Protein AF-A0A7X5IFX7-F1 (afdb_monomer_lite)

Secondary structure (DSSP, 8-state):
--TTTTTSSHHHHHHTTGGGGGG-TTS-TTSSPPPGGGT-TBTTB----GGGGTSPSSP--SSSHHHHHTT-

Foldseek 3Di:
DQCVPQQVDLVSNLVVQCVLPQQSLSDHPPDHGDDPCVQCVPPPDRPDSPCVVPDDPPDDDCDDPSVVVVVD

Radius of gyration: 12.63 Å; chains: 1; bounding box: 34×20×31 Å

Sequence (72 aa):
QCLSCHGGSYDALAETTADYGLSNPHGSIHGGPNSCVNCHARDKEVTDNQCDNCHSWPHNPEQGLGAALQAA

Structure (mmCIF, N/CA/C/O backbone):
data_AF-A0A7X5IFX7-F1
#
_entry.id   AF-A0A7X5IFX7-F1
#
loop_
_atom_site.group_PDB
_atom_site.id
_atom_site.type_symbol
_atom_site.label_atom_id
_atom_site.label_alt_id
_atom_site.label_comp_id
_atom_site.label_asym_id
_atom_site.label_entity_id
_atom_site.label_seq_id
_atom_site.pdbx_PDB_ins_code
_atom_site.Cartn_x
_atom_site.Cartn_y
_atom_site.Cartn_z
_atom_site.occupancy
_atom_site.B_iso_or_equiv
_atom_site.auth_seq_id
_atom_site.auth_comp_id
_atom_site.auth_asym_id
_atom_site.auth_atom_id
_atom_site.pdbx_PDB_model_num
ATOM 1 N N . GLN A 1 1 ? -10.981 4.973 11.404 1.00 79.75 1 GLN A N 1
ATOM 2 C CA . GLN A 1 1 ? -9.571 5.416 11.369 1.00 79.75 1 GLN A CA 1
ATOM 3 C C . GLN A 1 1 ? -8.696 4.174 11.207 1.00 79.75 1 GLN A C 1
ATOM 5 O O . GLN A 1 1 ? -8.695 3.359 12.114 1.00 79.75 1 GLN A O 1
ATOM 10 N N . CYS A 1 2 ? -8.041 3.966 10.059 1.00 91.25 2 CYS A N 1
ATOM 11 C CA . CYS A 1 2 ? -7.258 2.741 9.799 1.00 91.25 2 CYS A CA 1
ATOM 12 C C . CYS A 1 2 ? -5.850 2.839 10.410 1.00 91.25 2 CYS A C 1
ATOM 14 O O . CYS A 1 2 ? -5.421 1.991 11.189 1.00 91.25 2 CYS A O 1
ATOM 16 N N . LEU A 1 3 ? -5.162 3.945 10.126 1.00 92.00 3 LEU A N 1
ATOM 17 C CA . LEU A 1 3 ? -3.768 4.148 10.518 1.00 92.00 3 LEU A CA 1
ATOM 18 C C . LEU A 1 3 ? -3.551 4.226 12.032 1.00 92.00 3 LEU A C 1
ATOM 20 O O . LEU A 1 3 ? -2.458 3.927 12.482 1.00 92.00 3 LEU A O 1
ATOM 24 N N . SER A 1 4 ? -4.566 4.528 12.850 1.00 91.94 4 SER A N 1
ATOM 25 C CA . SER A 1 4 ? -4.405 4.554 14.316 1.00 91.94 4 SER A CA 1
ATOM 26 C C . SER A 1 4 ? -3.918 3.224 14.904 1.00 91.94 4 SER A C 1
ATOM 28 O O . SER A 1 4 ? -3.321 3.220 15.974 1.00 91.94 4 SER A O 1
ATOM 30 N N . CYS A 1 5 ? -4.171 2.108 14.215 1.00 90.88 5 CYS A N 1
ATOM 31 C CA . CYS A 1 5 ? -3.675 0.782 14.594 1.00 90.88 5 CYS A CA 1
ATOM 32 C C . CYS A 1 5 ? -2.704 0.192 13.558 1.00 90.88 5 CYS A C 1
ATOM 34 O O . CYS A 1 5 ? -1.940 -0.708 13.888 1.00 90.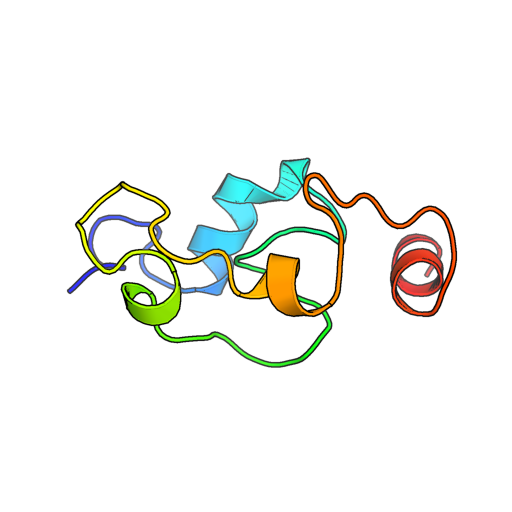88 5 CYS A O 1
ATOM 36 N N . HIS A 1 6 ? -2.723 0.696 12.323 1.00 90.19 6 HIS A N 1
ATOM 37 C CA . HIS A 1 6 ? -1.937 0.195 11.195 1.00 90.19 6 HIS A CA 1
ATOM 38 C C . HIS A 1 6 ? -0.810 1.170 10.827 1.00 90.19 6 HIS A C 1
ATOM 40 O O . HIS A 1 6 ? -0.804 1.733 9.740 1.00 90.19 6 HIS A O 1
ATOM 46 N N . GLY A 1 7 ? 0.115 1.409 11.760 1.00 87.19 7 GLY A N 1
ATOM 47 C CA . GLY A 1 7 ? 1.362 2.140 11.490 1.00 87.19 7 GLY A CA 1
ATOM 48 C C . GLY A 1 7 ? 1.359 3.636 11.816 1.00 87.19 7 GLY A C 1
ATOM 49 O O . GLY A 1 7 ? 2.411 4.254 11.821 1.00 87.19 7 GLY A O 1
ATOM 50 N N . GLY A 1 8 ? 0.227 4.255 12.144 1.00 93.88 8 GLY A N 1
ATOM 51 C CA . GLY A 1 8 ? 0.143 5.669 12.549 1.00 93.88 8 GLY A CA 1
ATOM 52 C C . GLY A 1 8 ? 0.282 6.679 11.402 1.00 93.88 8 GLY A C 1
ATOM 53 O O . GLY A 1 8 ? -0.300 7.760 11.471 1.00 93.88 8 GLY A O 1
ATOM 54 N N . SER A 1 9 ? 0.975 6.314 10.324 1.00 94.25 9 SER A N 1
ATOM 55 C CA . SER A 1 9 ? 1.096 7.058 9.069 1.00 94.25 9 SER A CA 1
ATOM 56 C C . SER A 1 9 ? 1.182 6.094 7.881 1.00 94.25 9 SER A C 1
ATOM 58 O O . SER A 1 9 ? 1.397 4.896 8.063 1.00 94.25 9 SER A O 1
ATOM 60 N N . TYR A 1 10 ? 1.012 6.609 6.662 1.00 93.88 10 TYR A N 1
ATOM 61 C CA . TYR A 1 10 ? 1.181 5.801 5.451 1.00 93.88 10 TYR A CA 1
ATOM 62 C C . TYR A 1 10 ? 2.624 5.315 5.275 1.00 93.88 10 TYR A C 1
ATOM 64 O O . TYR A 1 10 ? 2.816 4.145 4.971 1.00 93.88 10 TYR A O 1
ATOM 72 N N . ASP A 1 11 ? 3.620 6.161 5.550 1.00 93.25 11 ASP A N 1
ATOM 73 C CA . ASP A 1 11 ? 5.035 5.782 5.429 1.00 93.25 11 ASP A CA 1
ATOM 74 C C . ASP A 1 11 ? 5.395 4.659 6.407 1.00 93.25 11 ASP A C 1
ATOM 76 O O . ASP A 1 11 ? 5.971 3.647 6.026 1.00 93.25 11 ASP A O 1
ATOM 80 N N . ALA A 1 12 ? 4.974 4.779 7.668 1.00 95.38 12 ALA A N 1
ATOM 81 C CA . ALA A 1 12 ? 5.224 3.742 8.661 1.00 95.38 12 ALA A CA 1
ATOM 82 C C . ALA A 1 12 ? 4.453 2.445 8.360 1.00 95.38 12 ALA A C 1
ATOM 84 O O . ALA A 1 12 ? 4.954 1.365 8.655 1.00 95.38 12 ALA A O 1
ATOM 85 N N . LEU A 1 13 ? 3.263 2.524 7.748 1.00 94.69 13 LEU A N 1
ATOM 86 C CA . LEU A 1 13 ? 2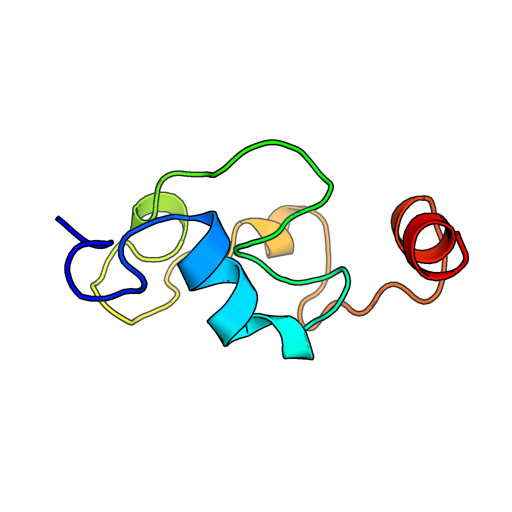.5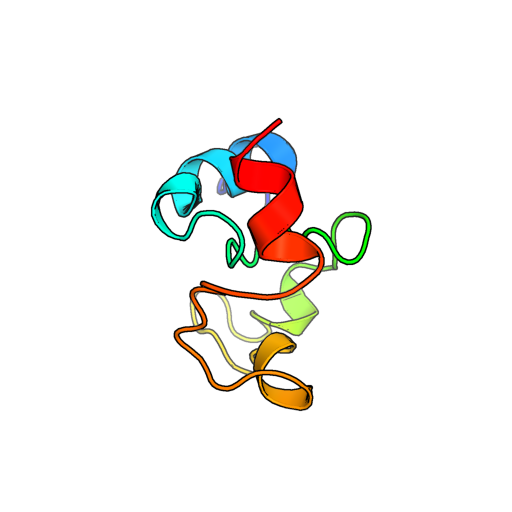73 1.345 7.218 1.00 94.69 13 LEU A CA 1
ATOM 87 C C . LEU A 1 13 ? 3.364 0.709 6.065 1.00 94.69 13 LEU A C 1
ATOM 89 O O . LEU A 1 13 ? 3.501 -0.513 6.039 1.00 94.69 13 LEU A O 1
ATOM 93 N N . ALA A 1 14 ? 3.911 1.513 5.151 1.00 93.38 14 ALA A N 1
ATOM 94 C CA . ALA A 1 14 ? 4.717 1.030 4.035 1.00 93.38 14 ALA A CA 1
ATOM 95 C C . ALA A 1 14 ? 5.961 0.266 4.499 1.00 93.38 14 ALA A C 1
ATOM 97 O O . ALA A 1 14 ? 6.261 -0.783 3.933 1.00 93.38 14 ALA A O 1
ATOM 98 N N . GLU A 1 15 ? 6.616 0.709 5.573 1.00 93.50 15 GLU A N 1
ATOM 99 C CA . GLU A 1 15 ? 7.750 -0.010 6.171 1.00 93.50 15 GLU A CA 1
ATOM 100 C C . GLU A 1 15 ? 7.369 -1.414 6.669 1.00 93.50 15 GLU A C 1
ATOM 102 O O . GLU A 1 15 ? 8.152 -2.354 6.552 1.00 93.50 15 GLU A O 1
ATOM 107 N N . THR A 1 16 ? 6.137 -1.616 7.156 1.00 92.56 16 THR A N 1
ATOM 108 C CA . THR A 1 16 ? 5.683 -2.959 7.579 1.00 92.56 16 THR A CA 1
ATOM 109 C C . THR A 1 16 ? 5.501 -3.938 6.418 1.00 92.56 16 THR A C 1
ATOM 111 O O . THR A 1 16 ? 5.377 -5.141 6.639 1.00 92.56 16 THR A O 1
ATOM 114 N N . THR A 1 17 ? 5.483 -3.432 5.184 1.00 90.00 17 THR A N 1
ATOM 115 C CA . THR A 1 17 ? 5.363 -4.208 3.947 1.00 90.00 17 THR A CA 1
ATOM 116 C C . THR A 1 17 ? 6.568 -4.012 3.023 1.00 90.00 17 THR A C 1
ATOM 118 O O . THR A 1 17 ? 6.470 -4.269 1.822 1.00 90.00 17 THR A O 1
ATOM 121 N N . ALA A 1 18 ? 7.713 -3.584 3.571 1.00 89.31 18 ALA A N 1
ATOM 122 C CA . ALA A 1 18 ? 8.937 -3.309 2.818 1.00 89.31 18 ALA A CA 1
ATOM 123 C C . ALA A 1 18 ? 9.506 -4.539 2.088 1.00 89.31 18 ALA A C 1
ATOM 125 O O . ALA A 1 18 ? 10.129 -4.386 1.040 1.00 89.31 18 ALA A O 1
ATOM 126 N N . ASP A 1 19 ? 9.227 -5.754 2.571 1.00 86.44 19 ASP A N 1
ATOM 127 C CA . ASP A 1 19 ? 9.684 -7.008 1.949 1.00 86.44 19 ASP A CA 1
ATOM 128 C C . ASP A 1 19 ? 9.132 -7.225 0.526 1.00 86.44 19 ASP A C 1
ATOM 130 O O . ASP A 1 19 ? 9.680 -8.016 -0.241 1.00 86.44 19 ASP A O 1
ATOM 134 N N . TYR A 1 20 ? 8.078 -6.499 0.134 1.00 83.88 20 TYR A N 1
ATOM 135 C CA . TYR A 1 20 ? 7.585 -6.482 -1.249 1.00 83.88 20 TYR A CA 1
ATOM 136 C C . TYR A 1 20 ? 8.412 -5.590 -2.189 1.00 83.88 20 TYR A C 1
ATOM 138 O O . TYR A 1 20 ? 8.121 -5.523 -3.386 1.00 83.88 20 TYR A O 1
ATOM 146 N N . GLY A 1 21 ? 9.433 -4.900 -1.672 1.00 84.25 21 GLY A N 1
ATOM 147 C CA . GLY A 1 21 ? 10.342 -4.059 -2.440 1.00 84.25 21 GLY A CA 1
ATOM 148 C C . GLY A 1 21 ? 9.600 -3.006 -3.259 1.00 84.25 21 GLY A C 1
ATOM 149 O O . GLY A 1 21 ? 8.708 -2.318 -2.766 1.00 84.25 21 GLY A O 1
ATOM 150 N N . LEU A 1 22 ? 9.931 -2.908 -4.546 1.00 80.88 22 LEU A N 1
ATOM 151 C CA . LEU A 1 22 ? 9.279 -1.970 -5.470 1.00 80.88 22 LEU A CA 1
ATOM 152 C C . LEU A 1 22 ? 7.788 -2.214 -5.680 1.00 80.88 22 LEU A C 1
ATOM 154 O O . LEU A 1 22 ? 7.083 -1.327 -6.158 1.00 80.88 22 LEU A O 1
ATOM 158 N N . SER A 1 23 ? 7.316 -3.410 -5.359 1.00 83.75 23 SER A N 1
ATOM 159 C CA . SER A 1 23 ? 5.905 -3.746 -5.473 1.00 83.75 23 SER A CA 1
ATOM 160 C C . SER A 1 23 ? 5.138 -3.470 -4.200 1.00 83.75 23 SER A C 1
ATOM 162 O O . SER A 1 23 ? 3.978 -3.856 -4.114 1.00 83.75 23 SER A O 1
ATOM 164 N N . ASN A 1 24 ? 5.748 -2.819 -3.210 1.00 88.94 24 ASN A N 1
ATOM 165 C CA . ASN A 1 24 ? 5.084 -2.481 -1.966 1.00 88.94 24 ASN A CA 1
ATOM 166 C C . ASN A 1 24 ? 3.766 -1.724 -2.239 1.00 88.94 24 ASN A C 1
ATOM 168 O O . ASN A 1 24 ? 3.800 -0.572 -2.680 1.00 88.94 24 ASN A O 1
ATOM 172 N N . PRO A 1 25 ? 2.594 -2.331 -1.956 1.00 89.00 25 PRO A N 1
ATOM 173 C CA . PRO A 1 25 ? 1.302 -1.726 -2.282 1.00 89.00 25 PRO A CA 1
ATOM 174 C C . PRO A 1 25 ? 1.018 -0.470 -1.447 1.00 89.00 25 PRO A C 1
ATOM 176 O O . PRO A 1 25 ? 0.186 0.352 -1.826 1.00 89.00 25 PRO A O 1
ATOM 179 N N . HIS A 1 26 ? 1.725 -0.300 -0.327 1.00 91.81 26 HIS A N 1
ATOM 180 C CA . HIS A 1 26 ? 1.611 0.854 0.560 1.00 91.81 26 HIS A CA 1
ATOM 181 C C . HIS A 1 26 ? 2.719 1.896 0.340 1.00 91.81 26 HIS A C 1
ATOM 183 O O . HIS A 1 26 ? 2.593 3.016 0.823 1.00 91.81 26 HIS A O 1
ATOM 189 N N . GLY A 1 27 ? 3.768 1.543 -0.410 1.00 89.50 27 GLY A N 1
ATOM 190 C CA . GLY A 1 27 ? 4.914 2.391 -0.753 1.00 89.50 27 GLY A CA 1
ATOM 191 C C . GLY A 1 27 ? 5.129 2.469 -2.265 1.00 89.50 27 GLY A C 1
ATOM 192 O O . GLY A 1 27 ? 6.243 2.288 -2.746 1.00 89.50 27 GLY A O 1
ATOM 193 N N . SER A 1 28 ? 4.044 2.653 -3.021 1.00 84.44 28 SER A N 1
ATOM 194 C CA . SER A 1 28 ? 4.064 2.585 -4.485 1.00 84.44 28 SER A CA 1
ATOM 195 C C . SER A 1 28 ? 4.895 3.702 -5.123 1.00 84.44 28 SER A C 1
ATOM 197 O O . SER A 1 28 ? 4.807 4.865 -4.740 1.00 84.44 28 SER A O 1
ATOM 199 N N . ILE A 1 29 ? 5.621 3.363 -6.189 1.00 82.44 29 ILE A N 1
ATOM 200 C CA . ILE A 1 29 ? 6.371 4.322 -7.017 1.00 82.44 29 ILE A CA 1
ATOM 201 C C . ILE A 1 29 ? 5.475 5.169 -7.938 1.00 82.44 29 ILE A C 1
ATOM 203 O O . ILE A 1 29 ? 5.940 6.140 -8.534 1.00 82.44 29 ILE A O 1
ATOM 207 N N . HIS A 1 30 ? 4.201 4.794 -8.105 1.00 83.19 30 HIS A N 1
ATOM 208 C CA . HIS A 1 30 ? 3.283 5.444 -9.047 1.00 83.19 30 HIS A CA 1
ATOM 209 C C . HIS A 1 30 ? 2.651 6.740 -8.513 1.00 83.19 30 HIS A C 1
ATOM 211 O O . HIS A 1 30 ? 1.909 7.396 -9.245 1.00 83.19 30 HIS A O 1
ATOM 217 N N . GLY A 1 31 ? 2.922 7.133 -7.266 1.00 78.50 31 GLY A N 1
ATOM 218 C CA . GLY A 1 31 ? 2.400 8.369 -6.690 1.00 78.50 31 GLY A CA 1
ATOM 219 C C . GLY A 1 31 ? 2.332 8.350 -5.166 1.00 78.50 31 GLY A C 1
ATOM 220 O O . GLY A 1 31 ? 2.960 7.527 -4.512 1.00 78.50 31 GLY A O 1
ATOM 221 N N . GLY A 1 32 ? 1.568 9.290 -4.603 1.00 79.88 32 GLY A N 1
ATOM 222 C CA . GLY A 1 32 ? 1.336 9.385 -3.161 1.00 79.88 32 GLY A CA 1
ATOM 223 C C . GLY A 1 32 ? 0.330 8.354 -2.624 1.00 79.88 32 GLY A C 1
ATOM 224 O O . GLY A 1 32 ? -0.237 7.572 -3.392 1.00 79.88 32 GLY A O 1
ATOM 225 N N . PRO A 1 33 ? 0.068 8.368 -1.306 1.00 84.19 33 PRO A N 1
ATOM 226 C CA . PRO A 1 33 ? -0.779 7.378 -0.655 1.00 84.19 33 PRO A CA 1
ATOM 227 C C . PRO A 1 33 ? -2.201 7.333 -1.216 1.00 84.19 33 PRO A C 1
ATOM 229 O O . PRO A 1 33 ? -2.821 8.372 -1.455 1.00 84.19 33 PRO A O 1
ATOM 232 N N . ASN A 1 34 ? -2.743 6.124 -1.359 1.00 88.19 34 ASN A N 1
ATOM 233 C CA . ASN A 1 34 ? -4.133 5.906 -1.743 1.00 88.19 34 ASN A CA 1
ATOM 234 C C . ASN A 1 34 ? -5.000 5.588 -0.512 1.00 88.19 34 ASN A C 1
ATOM 236 O O . ASN A 1 34 ? -4.503 5.121 0.513 1.00 88.19 34 ASN A O 1
ATOM 240 N N . SER A 1 35 ? -6.310 5.827 -0.608 1.00 91.44 35 SER A N 1
ATOM 241 C CA . SER A 1 35 ? -7.250 5.512 0.472 1.00 91.44 35 SER A CA 1
ATOM 242 C C . SER A 1 35 ? -7.241 4.014 0.786 1.00 91.44 35 SER A C 1
ATOM 244 O O . SER A 1 35 ? -7.373 3.198 -0.125 1.00 91.44 35 SER A O 1
ATOM 246 N N . CYS A 1 36 ? -7.163 3.645 2.070 1.00 92.69 36 CYS A N 1
ATOM 247 C CA . CYS A 1 36 ? -7.104 2.242 2.502 1.00 92.69 36 CYS A CA 1
ATOM 248 C C . CYS A 1 36 ? -8.254 1.407 1.915 1.00 92.69 36 CYS A C 1
ATOM 250 O O . CYS A 1 36 ? -8.049 0.285 1.463 1.00 92.69 36 CYS A O 1
ATOM 252 N N . VAL A 1 37 ? -9.462 1.979 1.876 1.00 92.81 37 VAL A N 1
ATOM 253 C CA . VAL A 1 37 ? -10.680 1.273 1.445 1.00 92.81 37 VAL A CA 1
ATOM 254 C C . VAL A 1 37 ? -10.746 0.999 -0.057 1.00 92.81 37 VAL A C 1
ATOM 256 O O . VAL A 1 37 ? -11.602 0.228 -0.473 1.00 92.81 37 VAL A O 1
ATOM 259 N N . ASN A 1 38 ? -9.850 1.582 -0.861 1.00 92.31 38 ASN A N 1
ATOM 260 C CA . ASN A 1 38 ? -9.793 1.284 -2.294 1.00 92.31 38 ASN A CA 1
ATOM 261 C C . ASN A 1 38 ? -9.308 -0.146 -2.556 1.00 92.31 38 ASN A C 1
ATOM 263 O O . ASN A 1 38 ? -9.732 -0.748 -3.531 1.00 92.31 38 ASN A O 1
ATOM 267 N N . CYS A 1 39 ? -8.483 -0.701 -1.661 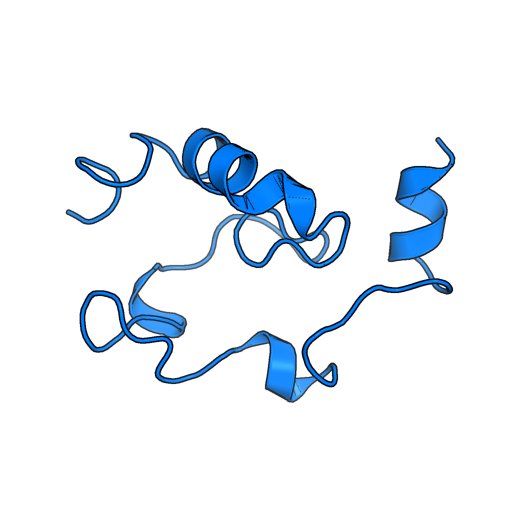1.00 93.31 39 CYS A N 1
ATOM 268 C CA . CYS A 1 39 ? -8.083 -2.109 -1.709 1.00 93.31 39 CYS A CA 1
ATOM 269 C C . CYS A 1 39 ? -8.730 -2.941 -0.595 1.00 93.31 39 CYS A C 1
ATOM 271 O O . CYS A 1 39 ? -9.027 -4.119 -0.790 1.00 93.31 39 CYS A O 1
ATOM 273 N N . HIS A 1 40 ? -8.969 -2.321 0.563 1.00 93.62 40 HIS A N 1
ATOM 274 C CA . HIS A 1 40 ? -9.431 -2.956 1.795 1.00 93.62 40 HIS A CA 1
ATOM 275 C C . HIS A 1 40 ? -10.845 -2.508 2.179 1.00 93.62 40 HIS A C 1
ATOM 277 O O . HIS A 1 40 ? -11.076 -1.936 3.248 1.00 93.62 40 HIS A O 1
ATOM 283 N N . ALA A 1 41 ? -11.822 -2.733 1.296 1.00 92.94 41 ALA A N 1
ATOM 284 C CA . ALA A 1 41 ? -13.205 -2.319 1.548 1.00 92.94 41 ALA A CA 1
ATOM 285 C C . ALA A 1 41 ? -13.864 -3.114 2.694 1.00 92.94 41 ALA A C 1
ATOM 287 O O . ALA A 1 41 ? -14.847 -2.663 3.285 1.00 92.94 41 ALA A O 1
ATOM 288 N N . ARG A 1 42 ? -13.323 -4.297 3.019 1.00 89.00 42 ARG A N 1
ATOM 289 C CA . ARG A 1 42 ? -13.821 -5.209 4.057 1.00 89.00 42 ARG A CA 1
ATOM 290 C C . ARG A 1 42 ? -12.744 -5.510 5.104 1.00 89.00 42 ARG A C 1
ATOM 292 O O . ARG A 1 42 ? -12.255 -6.631 5.210 1.00 89.00 42 ARG A O 1
ATOM 299 N N . ASP A 1 43 ? -12.406 -4.496 5.898 1.00 81.00 43 ASP A N 1
ATOM 300 C CA . ASP A 1 43 ? -11.408 -4.586 6.976 1.00 81.00 43 ASP A CA 1
ATOM 301 C C . ASP A 1 43 ? -10.051 -5.118 6.472 1.00 81.00 43 ASP A C 1
ATOM 303 O O . ASP A 1 43 ? -9.443 -4.491 5.613 1.00 81.00 43 ASP A O 1
ATOM 307 N N . LYS A 1 44 ? -9.559 -6.258 6.973 1.00 77.31 44 LYS A N 1
ATOM 308 C CA . LYS A 1 44 ? -8.222 -6.785 6.642 1.00 77.31 44 LYS A CA 1
ATOM 309 C C . LYS A 1 44 ? -8.170 -7.572 5.331 1.00 77.31 44 LYS A C 1
ATOM 311 O O . LYS A 1 44 ? -7.098 -8.027 4.941 1.00 77.31 44 LYS A O 1
ATOM 316 N N . GLU A 1 45 ? -9.302 -7.760 4.658 1.00 89.88 45 GLU A N 1
ATOM 317 C CA . GLU A 1 45 ? -9.358 -8.453 3.371 1.00 89.88 45 GLU A CA 1
ATOM 318 C C . GLU A 1 45 ? -8.900 -7.516 2.245 1.00 89.88 45 GLU A C 1
ATOM 320 O O . GLU A 1 45 ? -9.314 -6.358 2.188 1.00 89.88 45 GLU A O 1
ATOM 325 N N . VAL A 1 46 ? -8.061 -8.011 1.331 1.00 91.19 46 VAL A N 1
ATOM 326 C CA . VAL A 1 46 ? -7.832 -7.349 0.039 1.00 91.19 46 VAL A CA 1
ATOM 327 C C . VAL A 1 46 ? -8.998 -7.734 -0.863 1.00 91.19 46 VAL A C 1
ATOM 329 O O . VAL A 1 46 ? -9.096 -8.877 -1.302 1.00 91.19 46 VAL A O 1
ATOM 332 N N . THR A 1 47 ? -9.915 -6.801 -1.093 1.00 93.25 47 THR A N 1
ATOM 333 C CA . THR A 1 47 ? -11.131 -7.040 -1.882 1.00 93.25 47 THR A CA 1
ATOM 334 C C . THR A 1 47 ? -10.981 -6.635 -3.340 1.00 93.25 47 THR A C 1
ATOM 336 O O . THR A 1 47 ? -11.651 -7.207 -4.193 1.00 93.25 47 THR A O 1
ATOM 339 N N . ASP A 1 48 ? -10.130 -5.647 -3.614 1.00 91.81 48 ASP A N 1
ATOM 340 C CA . ASP A 1 48 ? -9.860 -5.147 -4.962 1.00 91.81 48 ASP A CA 1
ATOM 341 C C . ASP A 1 48 ? -8.416 -4.635 -5.041 1.00 91.81 48 ASP A C 1
ATOM 343 O O . ASP A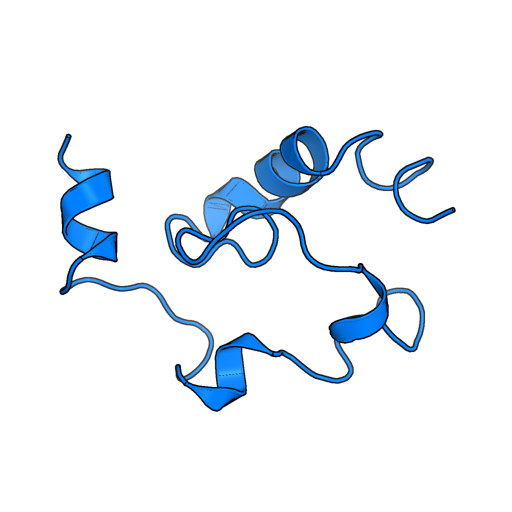 1 48 ? -8.110 -3.495 -4.693 1.00 91.81 48 ASP A O 1
ATOM 347 N N . ASN A 1 49 ? -7.486 -5.504 -5.433 1.00 89.69 49 ASN A N 1
ATOM 348 C CA . ASN A 1 49 ? -6.090 -5.113 -5.562 1.00 89.69 49 ASN A CA 1
ATOM 349 C C . ASN A 1 49 ? -5.913 -4.217 -6.791 1.00 89.69 49 ASN A C 1
ATOM 351 O O . ASN A 1 49 ? -5.814 -4.684 -7.921 1.00 89.69 49 ASN A O 1
ATOM 355 N N . GLN A 1 50 ? -5.814 -2.912 -6.567 1.00 89.44 50 GLN A N 1
ATOM 356 C CA . GLN A 1 50 ? -5.735 -1.936 -7.653 1.00 89.44 50 GLN A CA 1
ATOM 357 C C . GLN A 1 50 ? -4.485 -2.091 -8.530 1.00 89.44 50 GLN A C 1
ATOM 359 O O . GLN A 1 50 ? -4.484 -1.626 -9.670 1.00 89.44 50 GLN A O 1
ATOM 364 N N . CYS A 1 51 ? -3.446 -2.774 -8.038 1.00 87.19 51 CYS A N 1
ATOM 365 C CA . CYS A 1 51 ? -2.270 -3.128 -8.826 1.00 87.19 51 CYS A CA 1
ATOM 366 C C . CYS A 1 51 ? -2.607 -4.103 -9.968 1.00 87.19 51 CYS A C 1
ATOM 368 O O . CYS A 1 51 ? -2.003 -3.994 -11.037 1.00 87.19 51 CYS A O 1
ATOM 370 N N . ASP A 1 52 ? -3.588 -4.997 -9.770 1.00 89.38 52 ASP A N 1
ATOM 371 C CA . ASP A 1 52 ? -3.984 -6.032 -10.740 1.00 89.38 52 ASP A CA 1
ATOM 372 C C . ASP A 1 52 ? -4.621 -5.468 -12.016 1.00 89.38 52 ASP A C 1
ATOM 374 O O . ASP A 1 52 ? -4.671 -6.138 -13.047 1.00 89.38 52 ASP A O 1
ATOM 378 N N . ASN A 1 53 ? -5.031 -4.197 -11.992 1.00 89.44 53 ASN A N 1
ATOM 379 C CA . ASN A 1 53 ? -5.521 -3.502 -13.181 1.00 89.44 53 ASN A CA 1
ATOM 380 C C . ASN A 1 53 ? -4.436 -3.314 -14.256 1.00 89.44 53 ASN A C 1
ATOM 382 O O . ASN A 1 53 ? -4.765 -3.156 -15.431 1.00 89.44 53 ASN A O 1
ATOM 386 N N . CYS A 1 54 ? -3.156 -3.313 -13.863 1.00 88.19 54 CYS A N 1
ATOM 387 C CA . CYS A 1 54 ? -2.025 -3.058 -14.762 1.00 88.19 54 CYS A CA 1
ATOM 388 C C . CYS A 1 54 ? -0.909 -4.111 -14.667 1.00 88.19 54 CYS A C 1
ATOM 390 O O . CYS A 1 54 ? -0.200 -4.331 -15.648 1.00 88.19 54 CYS A O 1
ATOM 392 N N . HIS A 1 55 ? -0.730 -4.752 -13.510 1.00 85.62 55 HIS A N 1
ATOM 393 C CA . HIS A 1 55 ? 0.355 -5.696 -13.235 1.00 85.62 55 HIS A CA 1
ATOM 394 C C . HIS A 1 55 ? -0.214 -7.026 -12.763 1.00 85.62 55 HIS A C 1
ATOM 396 O O . HIS A 1 55 ? -1.155 -7.035 -11.993 1.00 85.62 55 HIS A O 1
ATOM 402 N N . SER A 1 56 ? 0.388 -8.155 -13.126 1.00 84.69 56 SER A N 1
ATOM 403 C CA . SER A 1 56 ? 0.055 -9.417 -12.455 1.00 84.69 56 SER A CA 1
ATOM 404 C C . SER A 1 56 ? 0.705 -9.463 -11.070 1.00 84.69 56 SER A C 1
ATOM 406 O O . SER A 1 56 ? 1.922 -9.282 -10.971 1.00 84.69 56 SER A O 1
ATOM 408 N N . TRP A 1 57 ? -0.080 -9.717 -10.018 1.00 77.12 57 TRP A N 1
ATOM 409 C CA . TRP A 1 57 ? 0.425 -9.880 -8.651 1.00 77.12 57 TRP A CA 1
ATOM 410 C C . TRP A 1 57 ? 0.650 -11.358 -8.251 1.00 77.12 57 TRP A C 1
ATOM 412 O O . TRP A 1 57 ? -0.162 -12.210 -8.617 1.00 77.12 57 TRP A O 1
ATOM 422 N N . PRO A 1 58 ? 1.702 -11.698 -7.472 1.00 71.50 58 PRO A N 1
ATOM 423 C CA . PRO A 1 58 ? 2.766 -10.828 -6.979 1.00 71.50 58 PRO A CA 1
ATOM 424 C C . PRO A 1 58 ? 3.680 -10.297 -8.071 1.00 71.50 58 PRO A C 1
ATOM 426 O O . PRO A 1 58 ? 4.279 -11.046 -8.836 1.00 71.50 58 PRO A O 1
ATOM 429 N N . HIS A 1 59 ? 3.771 -8.969 -8.117 1.00 71.31 59 HIS A N 1
ATOM 430 C CA . HIS A 1 59 ? 4.677 -8.271 -9.003 1.00 71.31 59 HIS A CA 1
ATOM 431 C C . HIS A 1 59 ? 6.019 -8.176 -8.278 1.00 71.31 59 HIS A C 1
ATOM 433 O O . HIS A 1 59 ? 6.051 -7.869 -7.092 1.00 71.31 59 HIS A O 1
ATOM 439 N N . ASN A 1 60 ? 7.137 -8.417 -8.947 1.00 66.69 60 ASN A N 1
ATOM 440 C CA . ASN A 1 60 ? 8.444 -7.965 -8.477 1.00 66.69 60 ASN A CA 1
ATOM 441 C C . ASN A 1 60 ? 9.215 -7.526 -9.723 1.00 66.69 60 ASN A C 1
ATOM 443 O O . ASN A 1 60 ? 9.698 -8.385 -10.463 1.00 66.69 60 ASN A O 1
ATOM 447 N N . PRO A 1 61 ? 9.199 -6.230 -10.069 1.00 65.94 61 PRO A N 1
ATOM 448 C CA . PRO A 1 61 ? 9.728 -5.788 -11.346 1.00 65.94 61 PRO A CA 1
ATOM 449 C C . PRO A 1 61 ? 11.250 -5.949 -11.378 1.00 65.94 61 PRO A C 1
ATOM 451 O O . PRO A 1 61 ? 11.980 -5.196 -10.741 1.00 65.94 61 PRO A O 1
ATOM 454 N N . GLU A 1 62 ? 11.724 -6.900 -12.183 1.00 65.31 62 GLU A N 1
ATOM 455 C CA . GLU A 1 62 ? 13.149 -7.071 -12.512 1.00 65.31 62 GLU A CA 1
ATOM 456 C C . GLU A 1 62 ? 13.602 -6.132 -13.648 1.00 65.31 62 GLU A C 1
ATOM 458 O O . GLU A 1 62 ? 14.792 -6.010 -13.937 1.00 65.31 62 GLU A O 1
ATOM 463 N N . GLN A 1 63 ? 12.654 -5.463 -14.318 1.00 60.59 63 GLN A N 1
ATOM 464 C CA . GLN A 1 63 ? 12.881 -4.572 -15.460 1.00 60.59 63 GLN A CA 1
ATOM 465 C C . GLN A 1 63 ? 11.925 -3.364 -15.421 1.00 60.59 63 GLN A C 1
ATOM 467 O O . GLN A 1 63 ? 10.844 -3.430 -14.838 1.00 60.59 63 GLN A O 1
ATOM 472 N N . GLY A 1 64 ? 12.303 -2.259 -16.074 1.00 64.19 64 GLY A N 1
ATOM 473 C CA . GLY A 1 64 ? 11.490 -1.037 -16.186 1.00 64.19 64 GLY A CA 1
ATOM 474 C C . GLY A 1 64 ? 11.882 0.080 -15.210 1.00 64.19 64 GLY A C 1
ATOM 475 O O . GLY A 1 64 ? 12.869 -0.027 -14.486 1.00 64.19 64 GLY A O 1
ATOM 476 N N . LEU A 1 65 ? 11.113 1.178 -15.210 1.00 64.12 65 LEU A N 1
ATOM 477 C CA . LEU A 1 65 ? 11.414 2.382 -14.413 1.00 64.12 65 LEU A CA 1
ATOM 478 C C . LEU A 1 65 ? 11.511 2.092 -12.910 1.00 64.12 65 LEU A C 1
ATOM 480 O O . LEU A 1 65 ? 12.363 2.665 -12.242 1.00 64.12 65 LEU A O 1
ATOM 484 N N . GLY A 1 66 ? 10.690 1.169 -12.400 1.00 64.56 66 GLY A N 1
ATOM 485 C CA . GLY A 1 66 ? 10.792 0.708 -11.019 1.00 64.56 66 GLY A CA 1
ATOM 486 C C . GLY A 1 66 ? 12.149 0.069 -10.736 1.00 64.56 66 GLY A C 1
ATOM 487 O O . GLY A 1 66 ? 12.826 0.485 -9.805 1.00 64.56 66 GLY A O 1
ATOM 488 N N . ALA A 1 67 ? 12.580 -0.899 -11.552 1.00 64.75 67 ALA A N 1
ATOM 489 C CA . ALA A 1 67 ? 13.846 -1.612 -11.350 1.00 64.75 67 ALA A CA 1
ATOM 490 C C . ALA A 1 67 ? 15.063 -0.668 -11.313 1.00 64.75 67 ALA A C 1
ATOM 492 O O . ALA A 1 67 ? 15.999 -0.899 -10.553 1.00 64.75 67 ALA A O 1
ATOM 493 N N . ALA A 1 68 ? 15.024 0.434 -12.072 1.00 64.06 68 ALA A N 1
ATOM 494 C CA . ALA A 1 68 ? 16.071 1.455 -12.054 1.00 64.06 68 ALA A CA 1
ATOM 495 C C . ALA A 1 68 ? 16.166 2.230 -10.722 1.00 64.06 68 ALA A C 1
ATOM 497 O O . ALA A 1 68 ? 17.253 2.693 -10.390 1.00 64.06 68 ALA A O 1
ATOM 498 N N . LEU A 1 69 ? 15.079 2.340 -9.941 1.00 63.97 69 LEU A N 1
ATOM 499 C CA . LEU A 1 69 ? 15.109 2.963 -8.609 1.00 63.97 69 LEU A CA 1
ATOM 500 C C . LEU A 1 69 ? 15.835 2.110 -7.556 1.00 63.97 69 LEU A C 1
ATOM 502 O O . LEU A 1 69 ? 16.323 2.670 -6.586 1.00 63.97 69 LEU A O 1
ATOM 506 N N . GLN A 1 70 ? 15.922 0.784 -7.720 1.00 60.16 70 GLN A N 1
ATOM 507 C CA . GLN A 1 70 ? 16.642 -0.078 -6.764 1.00 60.16 70 GLN A CA 1
ATOM 508 C C . GLN A 1 70 ? 18.170 0.004 -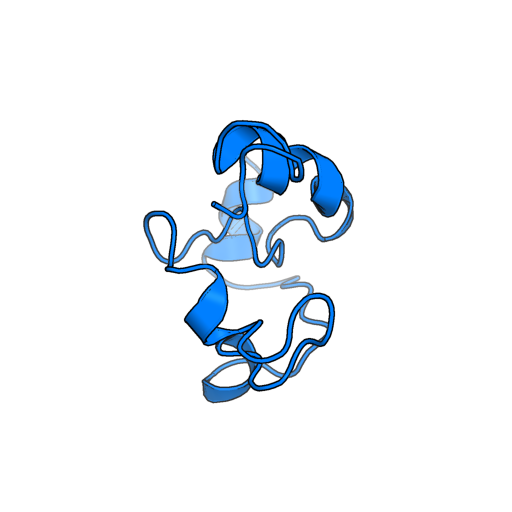6.895 1.00 60.16 70 GLN A C 1
ATOM 510 O O . GLN A 1 70 ? 18.885 -0.460 -6.011 1.00 60.16 70 GLN A O 1
ATOM 515 N N . ALA A 1 71 ? 18.676 0.540 -8.008 1.00 55.53 71 ALA A N 1
ATOM 516 C CA . ALA A 1 71 ? 20.104 0.590 -8.319 1.00 55.53 71 ALA A CA 1
ATOM 517 C C . ALA A 1 71 ? 20.749 1.970 -8.069 1.00 55.53 71 ALA A C 1
ATOM 519 O O . ALA A 1 71 ? 21.920 2.150 -8.411 1.00 55.53 71 ALA A O 1
ATOM 520 N N . ALA A 1 72 ? 19.994 2.929 -7.522 1.00 50.06 72 ALA A N 1
ATOM 521 C CA . ALA A 1 72 ? 20.414 4.305 -7.243 1.00 50.06 72 ALA A CA 1
ATOM 522 C C . ALA A 1 72 ? 20.493 4.559 -5.732 1.00 50.06 72 ALA A C 1
ATOM 524 O O . ALA A 1 72 ? 21.410 5.308 -5.325 1.00 50.06 72 ALA A O 1
#

pLDDT: mean 83.37, std 11.3, range [50.06, 95.38]